Protein AF-A0A537WEJ8-F1 (afdb_monomer)

Foldseek 3Di:
DDDDPDPDPPVCVQLVQVVVVHDPVRLVVVLVVLCVVCVVCLQLLLCLQQVDAFLVRDGDDSVVRSVVQVVVQVVVCVCCCRVVVDNDRDGDDNVVSNCLRCPVRNPVRDHPVRSVVVVVD

Radius of gyration: 20.33 Å; Cα contacts (8 Å, |Δi|>4): 107; chains: 1; bounding box: 48×26×66 Å

Sequence (121 aa):
MATTIAPTPGLDRYFKISERGSTVRTEIIAGLATWLTMAYILFVNPAILGSIPDHAGTTLPFDQVLTVTALVAGVMTILMGVVANYPFALAAGLGLNAFVAFTLVGTFGLTWPEAMGVIVI

Secondary structure (DSSP, 8-state):
-----PPPPHHHHHHTTTTTT--HHHHHHHHHHHHHHHTTHHHHHHHHHTSS--TTS----HHHHHHHHHHHHHHHHHHHHHTS---------HHHHHIIIIIIITTS---HHHHHHHHH-

pLDDT: mean 86.03, std 10.12, range [42.97, 94.12]

Mean predicted aligned error: 7.12 Å

Solvent-accessible surface area (backbone atoms only — not comparable to full-atom values): 6930 Å² total; per-residue (Å²): 135,85,80,77,79,69,84,68,52,73,67,38,66,73,70,37,33,64,83,71,72,50,48,74,69,55,53,54,52,49,53,51,51,59,46,58,75,52,49,61,50,49,58,50,51,21,54,52,50,35,66,51,58,25,71,81,66,53,59,52,55,48,68,60,45,24,53,51,49,49,51,51,25,50,52,49,21,49,46,31,39,71,74,67,69,39,101,52,84,46,70,85,60,64,70,59,49,47,43,47,35,56,43,39,24,62,66,70,45,30,36,68,68,57,50,52,51,65,73,77,110

Structure (mmCIF, N/CA/C/O backbone):
data_AF-A0A537WEJ8-F1
#
_entry.id   AF-A0A537WEJ8-F1
#
loop_
_atom_site.group_PDB
_atom_site.id
_atom_site.type_symbol
_atom_site.label_atom_id
_atom_site.label_alt_id
_atom_site.label_comp_id
_atom_site.label_asym_id
_atom_site.label_entity_id
_atom_site.label_seq_id
_atom_site.pdbx_PDB_ins_code
_atom_site.Cartn_x
_atom_site.Cartn_y
_atom_site.Cartn_z
_atom_site.occupancy
_atom_site.B_iso_or_equiv
_atom_site.auth_seq_id
_atom_site.auth_comp_id
_atom_site.auth_asym_id
_atom_site.auth_atom_id
_atom_site.pdbx_PDB_model_num
ATOM 1 N N . MET A 1 1 ? -27.742 -3.481 42.728 1.00 47.94 1 MET A N 1
ATOM 2 C CA . MET A 1 1 ? -27.861 -2.602 41.547 1.00 47.94 1 MET A CA 1
ATOM 3 C C . MET A 1 1 ? -27.399 -3.422 40.353 1.00 47.94 1 MET A C 1
ATOM 5 O O . MET A 1 1 ? -26.215 -3.703 40.257 1.00 47.94 1 MET A O 1
ATOM 9 N N . ALA A 1 2 ? -28.333 -3.965 39.569 1.00 42.97 2 ALA A N 1
ATOM 10 C CA . ALA A 1 2 ? -28.009 -4.846 38.450 1.00 42.97 2 ALA A CA 1
ATOM 11 C C . ALA A 1 2 ? -27.516 -3.992 37.277 1.00 42.97 2 ALA A C 1
ATOM 13 O O . ALA A 1 2 ? -28.272 -3.184 36.743 1.00 42.97 2 ALA A O 1
ATOM 14 N N . THR A 1 3 ? -26.245 -4.133 36.914 1.00 47.28 3 THR A N 1
ATOM 15 C CA . THR A 1 3 ? -25.688 -3.575 35.683 1.00 47.28 3 THR A CA 1
ATOM 16 C C . THR A 1 3 ? -26.340 -4.301 34.513 1.00 47.28 3 THR A C 1
ATOM 18 O O . THR A 1 3 ? -26.050 -5.462 34.232 1.00 47.28 3 THR A O 1
ATOM 21 N N . THR A 1 4 ? -27.277 -3.631 33.854 1.00 46.09 4 THR A N 1
ATOM 22 C CA . THR A 1 4 ? -27.850 -4.066 32.586 1.00 46.09 4 THR A CA 1
ATOM 23 C C . THR A 1 4 ? -26.743 -4.046 31.536 1.00 46.09 4 THR A C 1
ATOM 25 O O . THR A 1 4 ? -26.326 -2.987 31.071 1.00 46.09 4 THR A O 1
ATOM 28 N N . ILE A 1 5 ? -26.220 -5.221 31.185 1.00 54.16 5 ILE A N 1
ATOM 29 C CA . ILE A 1 5 ? -25.300 -5.371 30.056 1.00 54.16 5 ILE A CA 1
ATOM 30 C C . ILE A 1 5 ? -26.142 -5.126 28.803 1.00 54.16 5 ILE A C 1
ATOM 32 O O . ILE A 1 5 ? -26.900 -5.995 28.374 1.00 54.16 5 ILE A O 1
ATOM 36 N N . ALA A 1 6 ? -26.085 -3.904 28.270 1.00 60.44 6 ALA A N 1
ATOM 37 C CA . ALA A 1 6 ? -26.652 -3.609 26.963 1.00 60.44 6 ALA A CA 1
ATOM 38 C C . ALA A 1 6 ? -26.055 -4.598 25.945 1.00 60.44 6 ALA A C 1
ATOM 40 O O . ALA A 1 6 ? -24.866 -4.914 26.053 1.00 60.44 6 ALA A O 1
ATOM 41 N N . PRO A 1 7 ? -26.842 -5.116 24.984 1.00 57.12 7 PRO A N 1
ATOM 42 C CA . PRO A 1 7 ? -26.319 -6.029 23.978 1.00 57.12 7 PRO A CA 1
ATOM 43 C C . PRO A 1 7 ? -25.136 -5.358 23.281 1.00 57.12 7 PRO A C 1
ATOM 45 O O . PRO A 1 7 ? -25.288 -4.292 22.682 1.00 57.12 7 PRO A O 1
ATOM 48 N N . THR A 1 8 ? -23.949 -5.951 23.404 1.00 60.09 8 THR A N 1
ATOM 49 C CA . THR A 1 8 ? -22.757 -5.425 22.749 1.00 60.09 8 THR A CA 1
ATOM 50 C C . THR A 1 8 ? -22.997 -5.461 21.238 1.00 60.09 8 THR A C 1
ATOM 52 O O . THR A 1 8 ? -23.378 -6.512 20.707 1.00 60.09 8 THR A O 1
ATOM 55 N N . PRO A 1 9 ? -22.845 -4.326 20.528 1.00 75.56 9 PRO A N 1
ATOM 56 C CA . PRO A 1 9 ? -23.027 -4.272 19.082 1.00 75.56 9 PRO A CA 1
ATOM 57 C C . PRO A 1 9 ? -22.221 -5.383 18.397 1.00 75.56 9 PRO A C 1
ATOM 59 O O . PRO A 1 9 ? -21.127 -5.710 18.850 1.00 75.56 9 PRO A O 1
ATOM 62 N N . GLY A 1 10 ? -22.715 -5.955 17.293 1.00 81.31 10 GLY A N 1
ATOM 63 C CA . GLY A 1 10 ? -22.038 -7.079 16.619 1.00 81.31 10 GLY A CA 1
ATOM 64 C C . GLY A 1 10 ? -20.559 -6.814 16.292 1.00 81.31 10 GLY A C 1
ATOM 65 O O . GLY A 1 10 ? -19.734 -7.720 16.385 1.00 81.31 10 GLY A O 1
ATOM 66 N N . LEU A 1 11 ? -20.218 -5.551 16.011 1.00 81.44 11 LEU A N 1
ATOM 67 C CA . LEU A 1 11 ? -18.848 -5.071 15.825 1.00 81.44 11 LEU A CA 1
ATOM 68 C C . LEU A 1 11 ? -17.990 -5.211 17.093 1.00 81.44 11 LEU A C 1
ATOM 70 O O . LEU A 1 11 ? -16.865 -5.699 17.028 1.00 81.44 11 LEU A O 1
ATOM 74 N N . ASP A 1 12 ? -18.532 -4.818 18.245 1.00 83.19 12 ASP A N 1
ATOM 75 C CA . ASP A 1 12 ? -17.851 -4.926 19.534 1.00 83.19 12 ASP A CA 1
ATOM 76 C C . ASP A 1 12 ? -17.622 -6.393 19.915 1.00 83.19 12 ASP A C 1
ATOM 78 O O . ASP A 1 12 ? -16.538 -6.760 20.354 1.00 83.19 12 ASP A O 1
ATOM 82 N N . ARG A 1 13 ? -18.589 -7.276 19.635 1.00 81.88 13 ARG A N 1
ATOM 83 C CA . ARG A 1 13 ? -18.429 -8.721 19.860 1.00 81.88 13 ARG A CA 1
ATOM 84 C C . ARG A 1 13 ? -17.347 -9.349 18.972 1.00 81.88 13 ARG A C 1
ATOM 86 O O . ARG A 1 13 ? -16.640 -10.245 19.425 1.00 81.88 13 ARG A O 1
ATOM 93 N N . TYR A 1 14 ? -17.232 -8.912 17.718 1.00 82.88 14 TYR A N 1
ATOM 94 C CA . TYR A 1 14 ? -16.272 -9.464 16.757 1.00 82.88 14 TYR A CA 1
ATOM 95 C C . TYR A 1 14 ? -14.831 -9.011 17.038 1.00 82.88 14 TYR A C 1
ATOM 97 O O . TYR A 1 14 ? -13.904 -9.823 17.081 1.00 82.88 14 TYR A O 1
ATOM 105 N N . PHE A 1 15 ? -14.650 -7.711 17.279 1.00 84.38 15 PHE A N 1
ATOM 106 C CA . PHE A 1 15 ? -13.341 -7.105 17.532 1.00 84.38 15 PHE A CA 1
ATOM 107 C C . PHE A 1 15 ? -12.949 -7.085 19.014 1.00 84.38 15 PHE A C 1
ATOM 109 O O . PHE A 1 15 ? -11.789 -6.819 19.335 1.00 84.38 15 PHE A O 1
ATOM 116 N N . LYS A 1 16 ? -13.881 -7.414 19.917 1.00 85.69 16 LYS A N 1
ATOM 117 C CA . LYS A 1 16 ? -13.697 -7.388 21.374 1.00 85.69 16 LYS A CA 1
ATOM 118 C C . LYS A 1 16 ? -13.249 -6.006 21.864 1.00 85.69 16 LYS A C 1
ATOM 120 O O . LYS A 1 16 ? -12.331 -5.901 22.671 1.00 85.69 16 LYS A O 1
ATOM 125 N N . ILE A 1 17 ? -13.856 -4.939 21.341 1.00 84.56 17 ILE A N 1
ATOM 126 C CA . ILE A 1 17 ? -13.393 -3.550 21.528 1.00 84.56 17 ILE A CA 1
ATOM 127 C C . ILE A 1 17 ? -13.484 -3.153 23.007 1.00 84.56 17 ILE A C 1
ATOM 129 O O . ILE A 1 17 ? -12.501 -2.681 23.582 1.00 84.56 17 ILE A O 1
ATOM 133 N N . SER A 1 18 ? -14.628 -3.417 23.641 1.00 85.31 18 SER A N 1
ATOM 134 C CA . SER A 1 18 ? -14.855 -3.142 25.062 1.00 85.31 18 SER A CA 1
ATOM 135 C C . SER A 1 18 ? -13.983 -4.017 25.967 1.00 85.31 18 SER A C 1
ATOM 137 O O . SER A 1 18 ? -13.464 -3.528 26.966 1.00 85.31 18 SER A O 1
ATOM 139 N N . GLU A 1 19 ? -13.754 -5.289 25.610 1.00 85.19 19 GLU A N 1
ATOM 140 C CA . GLU A 1 19 ? -12.848 -6.182 26.361 1.00 85.19 19 GLU A CA 1
ATOM 141 C C . GLU A 1 19 ? -11.388 -5.708 26.284 1.00 85.19 19 GLU A C 1
ATOM 143 O O . GLU A 1 19 ? -10.624 -5.881 27.231 1.00 85.19 19 GLU A O 1
ATOM 1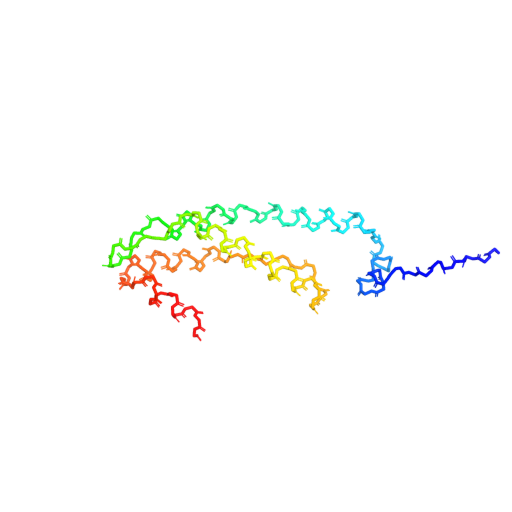48 N N . ARG A 1 20 ? -11.006 -5.072 25.169 1.00 84.75 20 ARG A N 1
ATOM 149 C CA . ARG A 1 20 ? -9.701 -4.426 24.971 1.00 84.75 20 ARG A CA 1
ATOM 150 C C . ARG A 1 20 ? -9.620 -3.031 25.613 1.00 84.75 20 ARG A C 1
ATOM 152 O O . ARG A 1 20 ? -8.584 -2.383 25.503 1.00 84.75 20 ARG A O 1
ATOM 159 N N . GLY A 1 21 ? -10.683 -2.563 26.276 1.00 86.69 21 GLY A N 1
ATOM 160 C CA . GLY A 1 21 ? -10.731 -1.263 26.952 1.00 86.69 21 GLY A CA 1
ATOM 161 C C . GLY A 1 21 ? -10.763 -0.056 26.007 1.00 86.69 21 GLY A C 1
ATOM 162 O O . GLY A 1 21 ? -10.408 1.048 26.417 1.00 86.69 21 GLY A O 1
ATOM 163 N N . SER A 1 22 ? -11.160 -0.253 24.748 1.00 88.56 22 SER A N 1
ATOM 164 C CA . SER A 1 22 ? -11.196 0.788 23.718 1.00 88.56 22 SER A CA 1
ATOM 165 C C . SER A 1 22 ? -12.632 1.207 23.375 1.00 88.56 22 SER A C 1
ATOM 167 O O . SER A 1 22 ? -13.607 0.669 23.897 1.00 88.56 22 SER A O 1
ATOM 169 N N . THR A 1 23 ? -12.780 2.192 22.488 1.00 89.69 23 THR A N 1
ATOM 170 C CA . THR A 1 23 ? -14.078 2.619 21.946 1.00 89.69 23 THR A CA 1
ATOM 171 C C . THR A 1 23 ? -14.030 2.636 20.426 1.00 89.69 23 THR A C 1
ATOM 173 O O . THR A 1 23 ? -12.973 2.870 19.845 1.00 89.69 23 THR A O 1
ATOM 176 N N . VAL A 1 24 ? -15.180 2.481 19.763 1.00 87.25 24 VAL A N 1
ATOM 177 C CA . VAL A 1 24 ? -15.268 2.544 18.288 1.00 87.25 24 VAL A CA 1
ATOM 178 C C . VAL A 1 24 ? -14.642 3.832 17.738 1.00 87.25 24 VAL A C 1
ATOM 180 O O . VAL A 1 24 ? -13.934 3.804 16.737 1.00 87.25 24 VAL A O 1
ATOM 183 N N . ARG A 1 25 ? -14.843 4.966 18.423 1.00 89.06 25 ARG A N 1
ATOM 184 C CA . ARG A 1 25 ? -14.218 6.243 18.054 1.00 89.06 25 ARG A CA 1
ATOM 185 C C . ARG A 1 25 ? -12.692 6.167 18.127 1.00 89.06 25 ARG A C 1
ATOM 187 O O . ARG A 1 25 ? -12.026 6.651 17.216 1.00 89.06 25 ARG A O 1
ATOM 194 N N . THR A 1 26 ? -12.154 5.593 19.201 1.00 90.00 26 THR A N 1
ATOM 195 C CA . THR A 1 26 ? -10.709 5.410 19.384 1.00 90.00 26 THR A CA 1
ATOM 196 C C . THR A 1 26 ? -10.130 4.521 18.289 1.00 90.00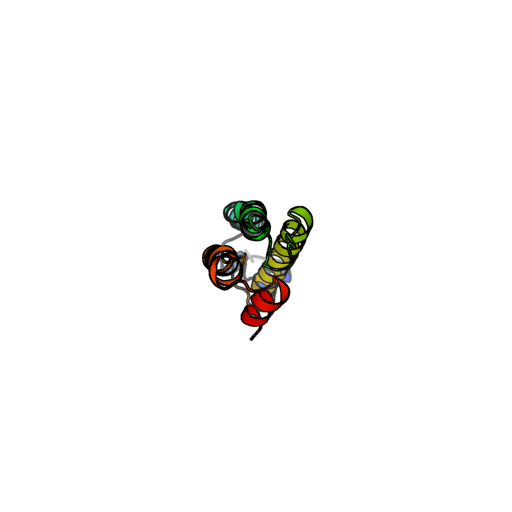 26 THR A C 1
ATOM 198 O O . THR A 1 26 ? -9.143 4.913 17.678 1.00 90.00 26 THR A O 1
ATOM 201 N N . GLU A 1 27 ? -10.772 3.392 17.983 1.00 89.69 27 GLU A N 1
ATOM 202 C CA . GLU A 1 27 ? -10.324 2.461 16.935 1.00 89.69 27 GLU A CA 1
ATOM 203 C C . GLU A 1 27 ? -10.313 3.109 15.544 1.00 89.69 27 GLU A C 1
ATOM 205 O O . GLU A 1 27 ? -9.347 2.961 14.800 1.00 89.69 27 GLU A O 1
ATOM 210 N N . ILE A 1 28 ? -11.342 3.895 15.200 1.00 88.81 28 ILE A N 1
ATOM 211 C CA . ILE A 1 28 ? -11.385 4.619 13.918 1.00 88.81 28 ILE A CA 1
ATOM 212 C C . ILE A 1 28 ? -10.242 5.635 13.828 1.00 88.81 28 ILE A C 1
ATOM 214 O O . ILE A 1 28 ? -9.548 5.696 12.814 1.00 88.81 28 ILE A O 1
ATOM 218 N N . ILE A 1 29 ? -10.027 6.431 14.879 1.00 91.56 29 ILE A N 1
ATOM 219 C CA . ILE A 1 29 ? -8.952 7.432 14.898 1.00 91.56 29 ILE A CA 1
ATOM 220 C C . ILE A 1 29 ? -7.580 6.751 14.856 1.00 91.56 29 ILE A C 1
ATOM 222 O O . ILE A 1 29 ? -6.705 7.215 14.130 1.00 91.56 29 ILE A O 1
ATOM 226 N N . ALA A 1 30 ? -7.399 5.648 15.586 1.00 89.06 30 ALA A N 1
ATOM 227 C CA . ALA A 1 30 ? -6.166 4.869 15.578 1.00 89.06 30 ALA A CA 1
ATOM 228 C C . ALA A 1 30 ? -5.879 4.301 14.181 1.00 89.06 30 ALA A C 1
ATO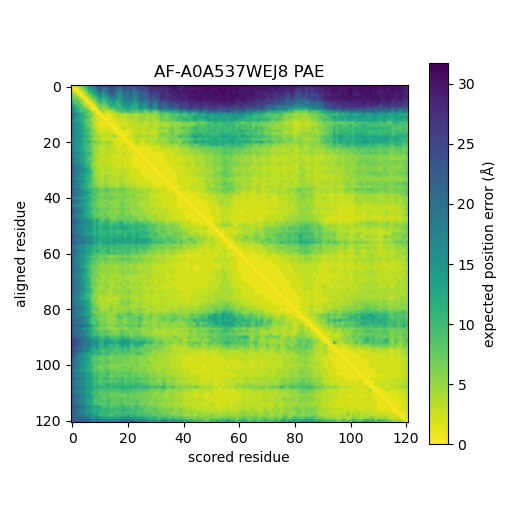M 230 O O . ALA A 1 30 ? -4.780 4.493 13.667 1.00 89.06 30 ALA A O 1
ATOM 231 N N . GLY A 1 31 ? -6.877 3.704 13.522 1.00 88.56 31 GLY A N 1
ATOM 232 C CA . GLY A 1 31 ? -6.746 3.207 12.153 1.00 88.56 31 GLY A CA 1
ATOM 233 C C . GLY A 1 31 ? -6.396 4.310 11.151 1.00 88.56 31 GLY A C 1
ATOM 234 O O . GLY A 1 31 ? -5.487 4.139 10.340 1.00 88.56 31 GLY A O 1
ATOM 235 N N . LEU A 1 32 ? -7.054 5.472 11.241 1.00 88.50 32 LEU A N 1
ATOM 236 C CA . LEU A 1 32 ? -6.730 6.634 10.406 1.00 88.50 32 LEU A CA 1
ATOM 237 C C . LEU A 1 32 ? -5.312 7.152 10.662 1.00 88.50 32 LEU A C 1
ATOM 239 O O . LEU A 1 32 ? -4.602 7.467 9.710 1.00 88.50 32 LEU A O 1
ATOM 243 N N . ALA A 1 33 ? -4.885 7.223 11.924 1.00 90.31 33 ALA A N 1
ATOM 244 C CA . ALA A 1 33 ? -3.533 7.636 12.281 1.00 90.31 33 ALA A CA 1
ATOM 245 C C . ALA A 1 33 ? -2.488 6.667 11.707 1.00 90.31 33 ALA A C 1
ATOM 247 O O . ALA A 1 33 ? -1.535 7.108 11.070 1.00 90.31 33 ALA A O 1
ATOM 248 N N . THR A 1 34 ? -2.694 5.356 11.854 1.00 88.44 34 THR A N 1
ATOM 249 C CA . THR A 1 34 ? -1.822 4.321 11.279 1.00 88.44 34 THR A CA 1
ATOM 250 C C . THR A 1 34 ? -1.799 4.356 9.751 1.00 88.44 34 THR A C 1
ATOM 252 O O . THR A 1 34 ? -0.760 4.118 9.145 1.00 88.44 34 THR A O 1
ATOM 255 N N . TRP A 1 35 ? -2.916 4.669 9.099 1.00 86.06 35 TRP A N 1
ATOM 256 C CA . TRP A 1 35 ? -2.928 4.836 7.647 1.00 86.06 35 TRP A CA 1
ATOM 257 C C . TRP A 1 35 ? -2.152 6.089 7.218 1.00 86.06 35 TRP A C 1
ATOM 259 O O . TRP A 1 35 ? -1.325 6.033 6.308 1.00 86.06 35 TRP A O 1
ATOM 269 N N . LEU A 1 36 ? -2.357 7.211 7.917 1.00 87.38 36 LEU A N 1
ATOM 270 C CA . LEU A 1 36 ? -1.677 8.478 7.643 1.00 87.38 36 LEU A CA 1
ATOM 271 C C . LEU A 1 36 ? -0.153 8.374 7.779 1.00 87.38 36 LEU A C 1
ATOM 273 O O . LEU A 1 36 ? 0.557 8.990 6.986 1.00 87.38 36 LEU A O 1
ATOM 277 N N . THR A 1 37 ? 0.369 7.576 8.717 1.00 88.94 37 THR A N 1
ATOM 278 C CA . THR A 1 37 ? 1.826 7.378 8.847 1.00 88.94 37 THR A CA 1
ATOM 279 C C . THR A 1 37 ? 2.442 6.698 7.625 1.00 88.94 37 THR A C 1
ATOM 281 O O . THR A 1 37 ? 3.614 6.922 7.332 1.00 88.94 37 THR A O 1
ATOM 284 N N . MET A 1 38 ? 1.664 5.904 6.886 1.00 87.94 38 MET A N 1
ATOM 285 C CA . MET A 1 38 ? 2.102 5.202 5.676 1.00 87.94 38 MET A CA 1
ATOM 286 C C . MET A 1 38 ? 1.651 5.894 4.386 1.00 87.94 38 MET A C 1
ATOM 288 O O . MET A 1 38 ? 2.084 5.501 3.305 1.00 87.94 38 MET A O 1
ATOM 292 N N . ALA A 1 39 ? 0.833 6.948 4.470 1.00 88.81 39 ALA A N 1
ATOM 293 C CA . ALA A 1 39 ? 0.264 7.635 3.308 1.00 88.81 39 ALA A CA 1
ATOM 294 C C . ALA A 1 39 ? 1.330 8.206 2.358 1.00 88.81 39 ALA A C 1
ATOM 296 O O . ALA A 1 39 ? 1.085 8.325 1.160 1.00 88.81 39 ALA A O 1
ATOM 297 N N . TYR A 1 40 ? 2.537 8.492 2.855 1.00 90.25 40 TYR A N 1
ATOM 298 C CA . TYR A 1 40 ? 3.658 8.925 2.017 1.00 90.25 40 TYR A CA 1
ATOM 299 C C . TYR A 1 40 ? 4.017 7.900 0.919 1.00 90.25 40 TYR A C 1
ATOM 301 O O . TYR A 1 40 ? 4.452 8.293 -0.164 1.00 90.25 40 TYR A O 1
ATOM 309 N N . ILE A 1 41 ? 3.774 6.600 1.148 1.00 91.00 41 ILE A N 1
ATOM 310 C CA . ILE A 1 41 ? 4.011 5.524 0.170 1.00 91.00 41 ILE A CA 1
ATOM 311 C C . ILE A 1 41 ? 3.201 5.755 -1.110 1.00 91.00 41 ILE A C 1
ATOM 313 O O . ILE A 1 41 ? 3.679 5.424 -2.193 1.00 91.00 41 ILE A O 1
ATOM 317 N N . LEU A 1 42 ? 2.021 6.378 -1.012 1.00 90.31 42 LEU A N 1
ATOM 318 C CA . LEU A 1 42 ? 1.176 6.678 -2.170 1.00 90.31 42 LEU A CA 1
ATOM 319 C C . LEU A 1 42 ? 1.850 7.611 -3.176 1.00 90.31 42 LEU A C 1
ATOM 321 O O . LEU A 1 42 ? 1.556 7.522 -4.361 1.00 90.31 42 LEU A O 1
ATOM 325 N N . PHE A 1 43 ? 2.760 8.471 -2.718 1.00 91.00 43 PHE A N 1
ATOM 326 C CA . PHE A 1 43 ? 3.502 9.393 -3.576 1.00 91.00 43 PHE A CA 1
ATOM 327 C C . PHE A 1 43 ? 4.898 8.868 -3.903 1.00 91.00 43 PHE A C 1
ATOM 329 O O . PHE A 1 43 ? 5.377 9.032 -5.022 1.00 91.00 43 PHE A O 1
ATOM 336 N N . VAL A 1 44 ? 5.552 8.209 -2.945 1.00 92.25 44 VAL A N 1
ATOM 337 C CA . VAL A 1 44 ? 6.913 7.697 -3.141 1.00 92.25 44 VAL A CA 1
ATOM 338 C C . VAL A 1 44 ? 6.931 6.493 -4.082 1.00 92.25 44 VAL A C 1
ATOM 340 O O . VAL A 1 44 ? 7.810 6.408 -4.932 1.00 92.25 44 VAL A O 1
ATOM 343 N N . ASN A 1 45 ? 5.955 5.586 -3.991 1.00 92.94 45 ASN A N 1
ATOM 344 C CA . ASN A 1 45 ? 5.903 4.413 -4.861 1.00 92.94 45 ASN A CA 1
ATOM 345 C C . ASN A 1 45 ? 5.840 4.759 -6.366 1.00 92.94 45 ASN A C 1
ATOM 347 O O . ASN A 1 45 ? 6.711 4.306 -7.112 1.00 92.94 45 ASN A O 1
ATOM 351 N N . PRO A 1 46 ? 4.878 5.577 -6.836 1.00 92.00 46 PRO A N 1
ATOM 352 C CA . PRO A 1 46 ? 4.835 5.988 -8.237 1.00 92.00 46 PRO A CA 1
ATOM 353 C C . PRO A 1 46 ? 6.038 6.848 -8.638 1.00 92.00 46 PRO A C 1
ATOM 355 O O . PRO A 1 46 ? 6.481 6.755 -9.777 1.00 92.00 46 PRO A O 1
ATOM 358 N N . ALA A 1 47 ? 6.614 7.634 -7.720 1.0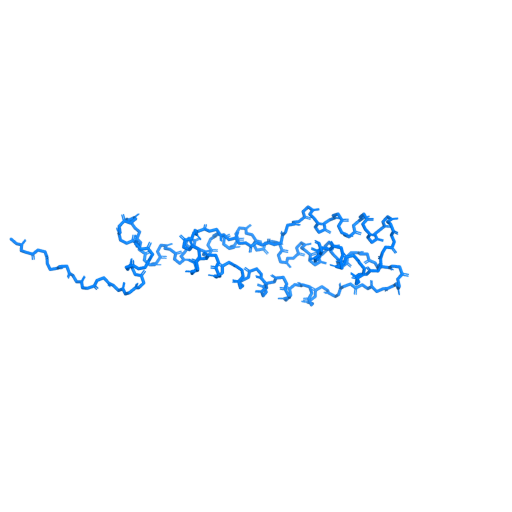0 91.75 47 ALA A N 1
ATOM 359 C CA . ALA A 1 47 ? 7.837 8.384 -8.002 1.00 91.75 47 ALA A CA 1
ATOM 360 C C . ALA A 1 47 ? 9.044 7.465 -8.259 1.00 91.75 47 ALA A C 1
ATOM 362 O O . ALA A 1 47 ? 9.870 7.784 -9.104 1.00 91.75 47 ALA A O 1
ATOM 363 N N . ILE A 1 48 ? 9.142 6.323 -7.568 1.00 91.75 48 ILE A N 1
ATOM 364 C CA . ILE A 1 48 ? 10.200 5.328 -7.798 1.00 91.75 48 ILE A CA 1
ATOM 365 C C . ILE A 1 48 ? 9.941 4.568 -9.102 1.00 91.75 48 ILE A C 1
ATOM 367 O O . ILE A 1 48 ? 10.800 4.548 -9.981 1.00 91.75 48 ILE A O 1
ATOM 371 N N . LEU A 1 49 ? 8.758 3.966 -9.247 1.00 89.62 49 LEU A N 1
ATOM 372 C CA . LEU A 1 49 ? 8.437 3.107 -10.391 1.00 89.62 49 LEU A CA 1
ATOM 373 C C . LEU A 1 49 ? 8.320 3.892 -11.707 1.00 89.62 49 LEU A C 1
ATOM 375 O O . LEU A 1 49 ? 8.686 3.384 -12.755 1.00 89.62 49 LEU A O 1
ATOM 379 N N . GLY A 1 50 ? 7.860 5.140 -11.669 1.00 89.06 50 GLY A N 1
ATOM 380 C CA . GLY A 1 50 ? 7.772 6.006 -12.846 1.00 89.06 50 GLY A CA 1
ATOM 381 C C . GLY A 1 50 ? 9.060 6.770 -13.174 1.00 89.06 50 GLY A C 1
ATOM 382 O O . GLY A 1 50 ? 9.061 7.549 -14.124 1.00 89.06 50 GLY A O 1
ATOM 383 N N . SER A 1 51 ? 10.140 6.602 -12.397 1.00 87.56 51 SER A N 1
ATOM 384 C CA . SER A 1 51 ? 11.361 7.415 -12.549 1.00 87.56 51 SER A CA 1
ATOM 385 C C . SER A 1 51 ? 12.183 7.094 -13.795 1.00 87.56 51 SER A C 1
ATOM 387 O O . SER A 1 51 ? 12.925 7.956 -14.268 1.00 87.56 51 SER A O 1
ATOM 389 N N . ILE A 1 52 ? 12.068 5.873 -14.318 1.00 89.00 52 ILE A N 1
ATOM 390 C CA . ILE A 1 52 ? 12.864 5.395 -15.447 1.00 89.00 52 ILE A CA 1
ATOM 391 C C . ILE A 1 52 ? 11.969 4.758 -16.519 1.00 89.00 52 ILE A C 1
ATOM 393 O O . ILE A 1 52 ? 10.975 4.108 -16.183 1.00 89.00 52 ILE A O 1
ATOM 397 N N . PRO A 1 53 ? 12.298 4.928 -17.809 1.00 89.50 53 PRO A N 1
ATOM 398 C CA . PRO A 1 53 ? 11.724 4.107 -18.864 1.00 89.50 53 PRO A CA 1
ATOM 399 C C . PRO A 1 53 ? 12.302 2.690 -18.803 1.00 89.50 53 PRO A C 1
ATOM 401 O O . PRO A 1 53 ? 13.465 2.502 -18.439 1.00 89.50 53 PRO A O 1
ATOM 404 N N . ASP A 1 54 ? 11.500 1.701 -19.184 1.00 90.00 54 ASP A N 1
ATOM 405 C CA . ASP A 1 54 ? 12.002 0.352 -19.430 1.00 90.00 54 ASP A CA 1
ATOM 406 C C . ASP A 1 54 ? 12.729 0.241 -20.781 1.00 90.00 54 ASP A C 1
ATOM 408 O O . ASP A 1 54 ? 12.862 1.216 -21.527 1.00 90.00 54 ASP A O 1
ATOM 412 N N . HIS A 1 55 ? 13.202 -0.961 -2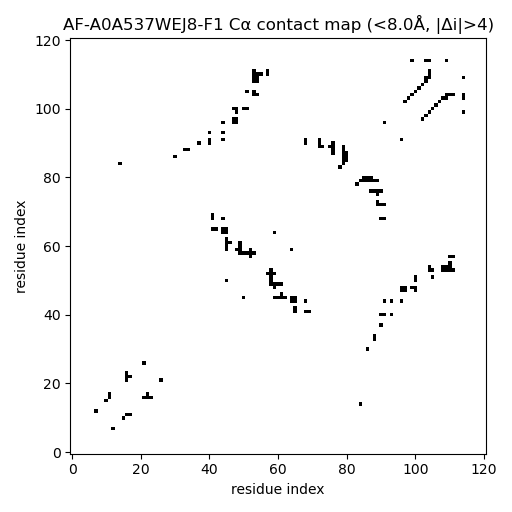1.122 1.00 87.44 55 HIS A N 1
ATOM 413 C CA . HIS A 1 55 ? 13.928 -1.207 -22.379 1.00 87.44 55 HIS A CA 1
ATOM 414 C C . HIS A 1 55 ? 13.084 -1.027 -23.642 1.00 87.44 55 HIS A C 1
ATOM 416 O O . HIS A 1 55 ? 13.639 -0.844 -24.724 1.00 87.44 55 HIS A O 1
ATOM 422 N N . ALA A 1 56 ? 11.757 -1.017 -23.517 1.00 88.56 56 ALA A N 1
ATOM 423 C CA . ALA A 1 56 ? 10.842 -0.691 -24.604 1.00 88.56 56 ALA A CA 1
ATOM 424 C C . ALA A 1 56 ? 10.506 0.815 -24.660 1.00 88.56 56 ALA A C 1
ATOM 426 O O . ALA A 1 56 ? 9.711 1.234 -25.501 1.00 88.56 56 ALA A O 1
ATOM 427 N N . GLY A 1 57 ? 11.090 1.637 -23.779 1.00 87.25 57 GLY A N 1
ATOM 428 C CA . GLY A 1 57 ? 10.793 3.064 -23.657 1.00 87.25 57 GLY A CA 1
ATOM 429 C C . GLY A 1 57 ? 9.482 3.362 -22.921 1.00 87.25 57 GLY A C 1
ATOM 430 O O . GLY A 1 57 ? 9.024 4.504 -22.930 1.00 87.25 57 GLY A O 1
ATOM 431 N N . THR A 1 58 ? 8.868 2.359 -22.292 1.00 90.31 58 THR A N 1
ATOM 432 C CA . THR A 1 58 ? 7.607 2.502 -21.563 1.00 90.31 58 THR A CA 1
ATOM 433 C C . THR A 1 58 ? 7.881 3.012 -20.155 1.00 90.31 58 THR A C 1
ATOM 435 O O . THR A 1 58 ? 8.712 2.473 -19.424 1.00 90.31 58 THR A O 1
ATOM 438 N N . THR A 1 59 ? 7.156 4.046 -19.746 1.00 90.00 59 THR A N 1
ATOM 439 C CA . THR A 1 59 ? 7.148 4.544 -18.369 1.00 90.00 59 THR A CA 1
ATOM 440 C C . THR A 1 59 ? 5.813 4.225 -17.716 1.00 90.00 59 THR A C 1
ATOM 442 O O . THR A 1 59 ? 4.774 4.176 -18.376 1.00 90.00 59 THR A O 1
ATOM 445 N N . LEU A 1 60 ? 5.833 4.006 -16.403 1.00 89.62 60 LEU A N 1
ATOM 446 C CA . LEU A 1 60 ? 4.612 3.825 -15.631 1.00 89.62 60 LEU A CA 1
ATOM 447 C C . LEU A 1 60 ? 4.027 5.197 -15.251 1.00 89.62 60 LEU A C 1
ATOM 449 O O . LEU A 1 60 ? 4.700 5.961 -14.552 1.00 89.62 60 LEU A O 1
ATOM 453 N N . PRO A 1 61 ? 2.791 5.531 -15.674 1.00 93.00 61 PRO A N 1
ATOM 454 C CA . PRO A 1 61 ? 2.171 6.808 -15.337 1.00 93.00 61 PRO A CA 1
ATOM 455 C C . PRO A 1 61 ? 1.946 6.950 -13.830 1.00 93.00 61 PRO A C 1
ATOM 457 O O . PRO A 1 61 ? 1.453 6.035 -13.163 1.00 93.00 61 PRO A O 1
ATOM 460 N N . PHE A 1 62 ? 2.300 8.119 -13.293 1.00 91.50 62 PHE A N 1
ATOM 461 C CA . PHE A 1 62 ? 2.261 8.391 -11.856 1.00 91.50 62 PHE A CA 1
ATOM 462 C C . PHE A 1 62 ? 0.857 8.216 -11.262 1.00 91.50 62 PHE A C 1
ATOM 464 O O . PHE A 1 62 ? 0.693 7.592 -10.216 1.00 91.50 62 PHE A O 1
ATOM 471 N N . ASP A 1 63 ? -0.151 8.760 -11.940 1.00 93.62 63 ASP A N 1
ATOM 472 C CA . ASP A 1 63 ? -1.558 8.710 -11.553 1.00 93.62 63 ASP A CA 1
ATOM 473 C C . ASP A 1 63 ? -2.081 7.271 -11.493 1.00 93.62 63 ASP A C 1
ATOM 475 O O . ASP A 1 63 ? -2.682 6.875 -10.494 1.00 93.62 63 ASP A O 1
ATOM 479 N N . GLN A 1 64 ? -1.774 6.458 -12.504 1.00 93.25 64 GLN A N 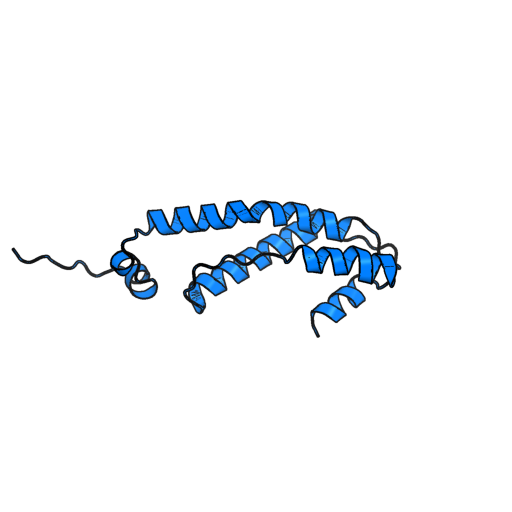1
ATOM 480 C CA . GLN A 1 64 ? -2.195 5.058 -12.558 1.00 93.25 64 GLN A CA 1
ATOM 481 C C . GLN A 1 64 ? -1.568 4.233 -11.431 1.00 93.25 64 GLN A C 1
ATOM 483 O O . GLN A 1 64 ? -2.278 3.524 -10.711 1.00 93.25 64 GLN A O 1
ATOM 488 N N . VAL A 1 65 ? -0.250 4.353 -11.229 1.00 92.62 65 VAL A N 1
ATOM 489 C CA . VAL A 1 65 ? 0.453 3.621 -10.164 1.00 92.62 65 VAL A CA 1
ATOM 490 C C . VAL A 1 65 ? -0.026 4.073 -8.785 1.00 92.62 65 VAL A C 1
ATOM 492 O O . VAL A 1 65 ? -0.228 3.228 -7.910 1.00 92.62 65 VAL A O 1
ATOM 495 N N . LEU A 1 66 ? -0.265 5.372 -8.584 1.00 93.69 66 LEU A N 1
ATOM 496 C CA . LEU A 1 66 ? -0.829 5.904 -7.343 1.00 93.69 66 LEU A CA 1
ATOM 497 C C . LEU A 1 66 ? -2.206 5.299 -7.059 1.00 93.69 66 LEU A C 1
ATOM 499 O O . LEU A 1 66 ? -2.427 4.780 -5.963 1.00 93.69 66 LEU A O 1
ATOM 503 N N . THR A 1 67 ? -3.122 5.338 -8.032 1.00 93.69 67 THR A N 1
ATOM 504 C CA . THR A 1 67 ? -4.490 4.830 -7.860 1.00 93.69 67 THR A CA 1
ATOM 505 C C . THR A 1 67 ? -4.496 3.337 -7.549 1.00 93.69 67 THR A C 1
ATOM 507 O O . THR A 1 67 ? -5.168 2.918 -6.605 1.00 93.69 67 THR A O 1
ATOM 510 N N . VAL A 1 68 ? -3.713 2.536 -8.279 1.00 92.44 68 VAL A N 1
ATOM 511 C CA . VAL A 1 68 ? -3.613 1.090 -8.032 1.00 92.44 68 VAL A CA 1
ATOM 512 C C . VAL A 1 68 ? -2.975 0.808 -6.669 1.00 92.44 68 VAL A C 1
ATOM 514 O O . VAL A 1 68 ? -3.486 -0.025 -5.925 1.00 92.44 68 VAL A O 1
ATOM 517 N N . THR A 1 69 ? -1.922 1.539 -6.287 1.00 91.62 69 THR A N 1
ATOM 518 C CA . THR A 1 69 ? -1.285 1.394 -4.965 1.00 91.62 69 THR A CA 1
ATOM 519 C C . THR A 1 69 ? -2.272 1.703 -3.840 1.00 91.62 69 THR A C 1
ATOM 521 O O . THR A 1 69 ? -2.372 0.931 -2.888 1.00 91.62 69 THR A O 1
ATOM 524 N N . ALA A 1 70 ? -3.024 2.803 -3.952 1.00 92.06 70 ALA A N 1
ATOM 525 C CA . ALA A 1 70 ? -4.017 3.202 -2.957 1.00 92.06 70 ALA A CA 1
ATOM 526 C C . ALA A 1 70 ? -5.143 2.170 -2.829 1.00 92.06 70 ALA A C 1
ATOM 528 O O . ALA A 1 70 ? -5.515 1.794 -1.7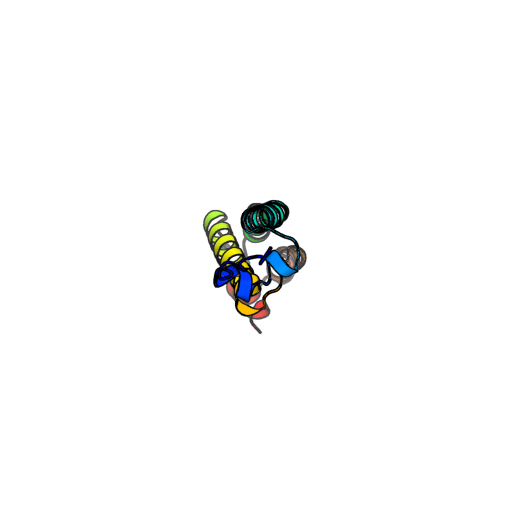16 1.00 92.06 70 ALA A O 1
ATOM 529 N N . LEU A 1 71 ? -5.648 1.682 -3.965 1.00 92.75 71 LEU A N 1
ATOM 530 C CA . LEU A 1 71 ? -6.696 0.670 -4.009 1.00 92.75 71 LEU A CA 1
ATOM 531 C C . LEU A 1 71 ? -6.230 -0.637 -3.358 1.00 92.75 71 LEU A C 1
ATOM 533 O O . LEU A 1 71 ? -6.902 -1.148 -2.463 1.00 92.75 71 LEU A O 1
ATOM 537 N N . VAL A 1 72 ? -5.069 -1.155 -3.765 1.00 91.88 72 VAL A N 1
ATOM 538 C CA . VAL A 1 72 ? -4.529 -2.419 -3.245 1.00 91.88 72 VAL A CA 1
ATOM 539 C C . VAL A 1 72 ? -4.190 -2.297 -1.759 1.00 91.88 72 VAL A C 1
ATOM 541 O O . VAL A 1 72 ? -4.591 -3.160 -0.983 1.00 91.88 72 VAL A O 1
ATOM 544 N N . ALA A 1 73 ? -3.528 -1.217 -1.331 1.00 90.31 73 ALA A N 1
ATOM 545 C CA . ALA A 1 73 ? -3.20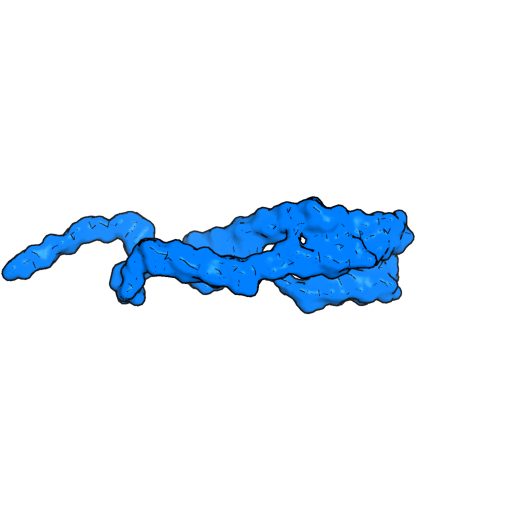7 -0.996 0.081 1.00 90.31 73 ALA A CA 1
ATOM 546 C C . ALA A 1 73 ? -4.472 -0.898 0.951 1.00 90.31 73 ALA A C 1
ATOM 548 O O . ALA A 1 73 ? -4.536 -1.500 2.025 1.00 90.31 73 ALA A O 1
ATOM 549 N N . GLY A 1 74 ? -5.503 -0.194 0.470 1.00 89.69 74 GLY A N 1
ATOM 550 C CA . GLY A 1 74 ? -6.791 -0.091 1.153 1.00 89.69 74 GLY A CA 1
ATOM 551 C C . GLY A 1 74 ? -7.485 -1.446 1.285 1.00 89.69 74 GLY A C 1
ATOM 552 O O . GLY A 1 74 ? -7.851 -1.843 2.391 1.00 89.69 74 GLY A O 1
ATOM 553 N N . VAL A 1 75 ? -7.607 -2.191 0.183 1.00 91.94 75 VAL A N 1
ATOM 554 C CA . VAL A 1 75 ? -8.237 -3.520 0.175 1.00 91.94 75 VAL A CA 1
ATOM 555 C C . VAL A 1 75 ? -7.481 -4.494 1.079 1.00 91.94 75 VAL A C 1
ATOM 557 O O . VAL A 1 75 ? -8.102 -5.150 1.912 1.00 91.94 75 VAL A O 1
ATOM 560 N N . MET A 1 76 ? -6.151 -4.556 0.981 1.00 90.62 76 MET A N 1
ATOM 561 C CA . MET A 1 76 ? -5.338 -5.466 1.796 1.00 90.62 76 MET A CA 1
ATOM 562 C C . MET A 1 76 ? -5.392 -5.112 3.284 1.00 90.62 76 MET A C 1
ATOM 564 O O . MET A 1 76 ? -5.501 -6.005 4.122 1.00 90.62 76 MET A O 1
ATOM 568 N N . THR A 1 77 ? -5.395 -3.821 3.622 1.00 89.25 77 THR A N 1
ATOM 569 C CA . THR A 1 77 ? -5.550 -3.364 5.012 1.00 89.25 77 THR A CA 1
ATOM 570 C C . THR A 1 77 ? -6.932 -3.711 5.571 1.00 89.25 77 THR A C 1
ATOM 572 O O . THR A 1 77 ? -7.036 -4.185 6.702 1.00 89.25 77 THR A O 1
ATOM 575 N N . ILE A 1 78 ? -7.999 -3.550 4.778 1.00 88.44 78 ILE A N 1
ATOM 576 C CA . ILE A 1 78 ? -9.358 -3.948 5.179 1.00 88.44 78 ILE A CA 1
ATOM 577 C C . ILE A 1 78 ? -9.437 -5.462 5.387 1.00 88.44 78 ILE A C 1
ATOM 579 O O . ILE A 1 78 ? -9.988 -5.906 6.392 1.00 88.44 78 ILE A O 1
ATOM 583 N N . LEU A 1 79 ? -8.874 -6.258 4.475 1.00 88.44 79 LEU A N 1
ATOM 584 C CA . LEU A 1 79 ? -8.861 -7.716 4.598 1.00 88.44 79 LEU A CA 1
ATOM 585 C C . LEU A 1 79 ? -8.084 -8.173 5.835 1.00 88.44 79 LEU A C 1
ATOM 587 O O . LEU A 1 79 ? -8.562 -9.043 6.558 1.00 88.44 79 LEU A O 1
ATOM 591 N N . MET A 1 80 ? -6.938 -7.559 6.131 1.00 87.31 80 MET A N 1
ATOM 592 C CA . MET A 1 80 ? -6.171 -7.843 7.347 1.00 87.31 80 MET A CA 1
ATOM 593 C C . MET A 1 80 ? -6.983 -7.528 8.613 1.00 87.31 80 MET A C 1
ATOM 595 O O . MET A 1 80 ? -7.060 -8.348 9.529 1.00 87.31 80 MET A O 1
ATOM 599 N N . GLY A 1 81 ? -7.664 -6.380 8.637 1.00 85.69 81 GLY A N 1
ATOM 600 C CA . GLY A 1 81 ? -8.523 -5.999 9.753 1.00 85.69 81 GLY A CA 1
ATOM 601 C C . GLY A 1 81 ? -9.729 -6.926 9.922 1.00 85.69 81 GLY A C 1
ATOM 602 O O . GLY A 1 81 ? -9.976 -7.422 11.014 1.00 85.69 81 GLY A O 1
ATOM 603 N N . VAL A 1 82 ? -10.478 -7.198 8.852 1.00 85.31 82 VAL A N 1
ATOM 604 C CA . VAL A 1 82 ? -11.744 -7.944 8.929 1.00 85.31 82 VAL A CA 1
ATOM 605 C C . VAL A 1 82 ? -11.519 -9.450 9.007 1.00 85.31 82 VAL A C 1
ATOM 607 O O . VAL A 1 82 ? -12.140 -10.097 9.842 1.00 85.31 82 VAL A O 1
ATOM 610 N N . VAL A 1 83 ? -10.655 -10.024 8.168 1.00 83.94 83 VAL A N 1
ATOM 611 C CA . VAL A 1 83 ? -10.472 -11.483 8.072 1.00 83.94 83 VAL A CA 1
ATOM 612 C C . VAL A 1 83 ? -9.482 -11.982 9.116 1.00 83.94 83 VAL A C 1
ATOM 614 O O . VAL A 1 83 ? -9.760 -12.962 9.802 1.00 83.94 83 VAL A O 1
ATOM 617 N N . ALA A 1 84 ? -8.338 -11.309 9.259 1.00 81.38 84 ALA A N 1
ATOM 618 C CA . ALA A 1 84 ? -7.307 -11.747 10.195 1.00 81.38 84 ALA A CA 1
ATOM 619 C C . ALA A 1 84 ? -7.535 -11.220 11.625 1.00 81.38 84 ALA A C 1
ATOM 621 O O . ALA A 1 84 ? -6.949 -11.757 12.560 1.00 81.38 84 ALA A O 1
ATOM 622 N N . ASN A 1 85 ? -8.397 -10.209 11.816 1.00 81.88 85 ASN A N 1
ATOM 623 C CA . ASN A 1 85 ? -8.666 -9.572 13.116 1.00 81.88 85 ASN A CA 1
ATOM 624 C C . ASN A 1 85 ? -7.383 -9.058 13.807 1.00 81.88 85 ASN A C 1
ATOM 626 O O . ASN A 1 85 ? -7.258 -9.077 15.038 1.00 81.88 85 ASN A O 1
ATOM 630 N N . TYR A 1 86 ? -6.421 -8.595 12.997 1.00 80.25 86 TYR A N 1
ATOM 631 C CA . TYR A 1 86 ? -5.163 -8.007 13.450 1.00 80.25 86 TYR A CA 1
ATOM 632 C C . TYR A 1 86 ? -5.056 -6.535 13.024 1.00 80.25 86 TYR A C 1
ATOM 634 O O . TYR A 1 86 ? -5.366 -6.203 11.878 1.00 80.25 86 TYR A O 1
ATOM 642 N N . PRO A 1 87 ? -4.574 -5.641 13.908 1.00 74.44 87 PRO A N 1
ATOM 643 C CA . PRO A 1 87 ? -4.453 -4.212 13.627 1.00 74.44 87 PRO A CA 1
ATOM 644 C C . PRO A 1 87 ? -3.164 -3.891 12.847 1.00 74.44 87 PRO A C 1
ATOM 646 O O . PRO A 1 87 ? -2.342 -3.091 13.291 1.00 74.44 87 PRO A O 1
ATOM 649 N N . PHE A 1 88 ? -2.962 -4.529 11.691 1.00 81.62 88 PHE A N 1
ATOM 650 C CA . PHE A 1 88 ? -1.822 -4.260 10.813 1.00 81.62 88 PHE A CA 1
ATOM 651 C C . PHE A 1 88 ? -2.280 -3.568 9.530 1.00 81.62 88 PHE A C 1
ATOM 653 O O . PHE A 1 88 ? -3.094 -4.106 8.781 1.00 81.62 88 PHE A O 1
ATOM 660 N N . ALA A 1 89 ? -1.732 -2.380 9.265 1.00 82.38 89 ALA A N 1
ATOM 661 C CA . ALA A 1 89 ? -1.882 -1.728 7.971 1.00 82.38 89 ALA A CA 1
ATOM 662 C C . ALA A 1 89 ? -0.842 -2.273 6.990 1.00 82.38 89 ALA A C 1
ATOM 664 O O . ALA A 1 89 ? 0.330 -2.438 7.333 1.00 82.38 89 ALA A O 1
ATOM 665 N N . LEU A 1 90 ? -1.295 -2.562 5.774 1.00 81.75 90 LEU A N 1
ATOM 666 C CA . LEU A 1 90 ? -0.478 -3.115 4.704 1.00 81.75 90 LEU A CA 1
ATOM 667 C C . LEU A 1 90 ? -0.337 -2.079 3.592 1.00 81.75 90 LEU A C 1
ATOM 669 O O . LEU A 1 90 ? -1.324 -1.541 3.093 1.00 81.75 90 LEU A O 1
ATOM 673 N N . ALA A 1 91 ? 0.902 -1.827 3.188 1.00 83.44 91 ALA A N 1
ATOM 674 C CA . ALA A 1 91 ? 1.245 -0.916 2.105 1.00 83.44 91 ALA A CA 1
ATOM 675 C C . ALA A 1 91 ? 2.378 -1.504 1.250 1.00 83.44 91 ALA A C 1
ATOM 677 O O . ALA A 1 91 ? 2.883 -2.593 1.526 1.00 83.44 91 ALA A O 1
ATOM 678 N N . ALA A 1 92 ? 2.769 -0.789 0.195 1.00 81.50 92 ALA A N 1
ATOM 679 C CA . ALA A 1 92 ? 3.810 -1.245 -0.716 1.00 81.50 92 ALA A CA 1
ATOM 680 C C . ALA A 1 92 ? 5.201 -1.270 -0.048 1.00 81.50 92 ALA A C 1
ATOM 682 O O . ALA A 1 92 ? 5.604 -0.320 0.626 1.00 81.50 92 ALA A O 1
ATOM 683 N N . GLY A 1 93 ? 5.953 -2.352 -0.271 1.00 84.56 93 GLY A N 1
ATOM 684 C CA . GLY A 1 93 ? 7.320 -2.510 0.224 1.00 84.56 93 GLY A CA 1
ATOM 685 C C . GLY A 1 93 ? 8.313 -1.681 -0.590 1.00 84.56 93 GLY A C 1
ATOM 686 O O . GLY A 1 93 ? 8.808 -2.139 -1.617 1.00 84.56 93 GLY A O 1
ATOM 687 N N . LEU A 1 94 ? 8.641 -0.477 -0.113 1.00 85.56 94 LEU A N 1
ATOM 688 C CA . LEU A 1 94 ? 9.491 0.478 -0.842 1.00 85.56 94 LEU A CA 1
ATOM 689 C C . LEU A 1 94 ? 10.859 -0.089 -1.262 1.00 85.56 94 LEU A C 1
ATOM 691 O O . LEU A 1 94 ? 11.335 0.228 -2.349 1.00 85.56 94 LEU A O 1
ATOM 695 N N . GLY A 1 95 ? 11.472 -0.953 -0.445 1.00 86.88 95 GLY A N 1
ATOM 696 C CA . GLY A 1 95 ? 12.753 -1.589 -0.775 1.00 86.88 95 GLY A CA 1
ATOM 697 C C . GLY A 1 95 ? 12.673 -2.532 -1.980 1.00 86.88 95 GLY A C 1
ATOM 698 O O . GLY A 1 95 ? 13.542 -2.487 -2.849 1.00 86.88 95 GLY A O 1
ATOM 699 N N . LEU A 1 96 ? 11.606 -3.336 -2.079 1.00 89.12 96 LEU A N 1
ATOM 700 C CA . LEU A 1 96 ? 11.386 -4.200 -3.244 1.00 89.12 96 LEU A CA 1
ATOM 701 C C . LEU A 1 96 ? 11.091 -3.371 -4.494 1.00 89.12 96 LEU A C 1
ATOM 703 O O . LEU A 1 96 ? 11.625 -3.664 -5.557 1.00 89.12 96 LEU A O 1
ATOM 707 N N . ASN A 1 97 ? 10.301 -2.305 -4.370 1.00 89.94 97 ASN A N 1
ATOM 708 C CA . ASN A 1 97 ? 9.961 -1.463 -5.519 1.00 89.94 97 ASN A CA 1
ATOM 709 C C . ASN A 1 97 ? 11.189 -0.729 -6.073 1.00 89.94 97 ASN A C 1
ATOM 711 O O . ASN A 1 97 ? 11.336 -0.607 -7.287 1.00 89.94 97 ASN A O 1
ATOM 715 N N . ALA A 1 98 ? 12.111 -0.310 -5.199 1.00 90.31 98 ALA A N 1
ATOM 716 C CA . ALA A 1 98 ? 13.405 0.226 -5.611 1.00 90.31 98 ALA A CA 1
ATOM 717 C C . ALA A 1 98 ? 14.272 -0.831 -6.316 1.00 90.31 98 ALA A C 1
ATOM 719 O O . ALA A 1 98 ? 14.913 -0.522 -7.318 1.00 90.31 98 ALA A O 1
ATOM 720 N N . PHE A 1 99 ? 14.273 -2.079 -5.840 1.00 92.31 99 PHE A N 1
ATOM 721 C CA . PHE A 1 99 ? 14.971 -3.175 -6.517 1.00 92.31 99 PHE A CA 1
ATOM 722 C C . PHE A 1 99 ? 14.388 -3.448 -7.913 1.00 92.31 99 PHE A C 1
ATOM 724 O O . PHE A 1 99 ? 15.137 -3.550 -8.883 1.00 92.31 99 PHE A O 1
ATOM 731 N N . VAL A 1 100 ? 13.061 -3.496 -8.039 1.00 92.50 100 VAL A N 1
ATOM 732 C CA . VAL A 1 100 ? 12.369 -3.697 -9.322 1.00 92.50 100 VAL A CA 1
ATOM 733 C C . VAL A 1 100 ? 12.711 -2.577 -10.304 1.00 92.50 100 VAL A C 1
ATOM 735 O O . VAL A 1 100 ? 13.159 -2.858 -11.412 1.00 92.50 100 VAL A O 1
ATOM 738 N N . ALA A 1 101 ? 12.573 -1.314 -9.891 1.00 91.81 101 ALA A N 1
ATOM 739 C CA . ALA A 1 101 ? 12.896 -0.184 -10.754 1.00 91.81 101 ALA A CA 1
ATOM 740 C C . ALA A 1 101 ? 14.391 -0.164 -11.101 1.00 91.81 101 ALA A C 1
ATOM 742 O O . ALA A 1 101 ? 14.777 -0.305 -12.254 1.00 91.81 101 ALA A O 1
ATOM 743 N N . PHE A 1 102 ? 15.273 -0.039 -10.114 1.00 9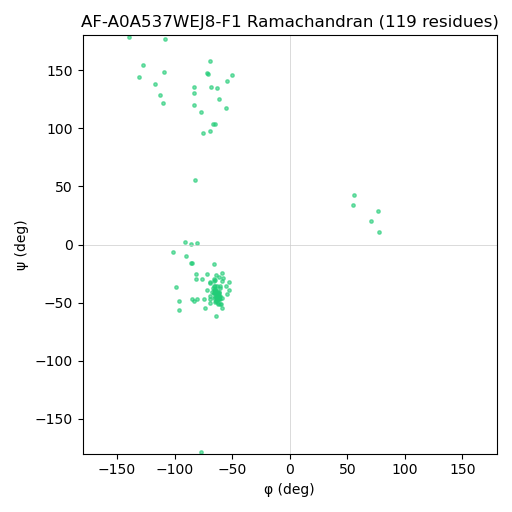3.19 102 PHE A N 1
ATOM 744 C CA . PHE A 1 102 ? 16.674 0.266 -10.402 1.00 93.19 102 PHE A CA 1
ATOM 745 C C . PHE A 1 102 ? 17.506 -0.953 -10.796 1.00 93.19 102 PHE A C 1
ATOM 747 O O . PHE A 1 102 ? 18.459 -0.807 -11.554 1.00 93.19 102 PHE A O 1
ATOM 754 N N . THR A 1 103 ? 17.171 -2.153 -10.313 1.00 92.62 103 THR A N 1
ATOM 755 C CA . THR A 1 103 ? 17.951 -3.365 -10.619 1.00 92.62 103 THR A CA 1
ATOM 756 C C . THR A 1 103 ? 17.351 -4.145 -11.780 1.00 92.62 103 THR A C 1
ATOM 758 O O . THR A 1 103 ? 18.045 -4.366 -12.768 1.00 92.62 103 THR A O 1
ATOM 761 N N . LEU A 1 104 ? 16.076 -4.540 -11.703 1.00 93.31 104 LEU A N 1
ATOM 762 C CA . LEU A 1 104 ? 15.470 -5.368 -12.754 1.00 93.31 104 LEU A CA 1
ATOM 763 C C . LEU A 1 104 ? 15.289 -4.590 -14.062 1.00 93.31 104 LEU A C 1
ATOM 765 O O . LEU A 1 104 ? 15.722 -5.050 -15.116 1.00 93.31 104 LEU A O 1
ATOM 769 N N . VAL A 1 105 ? 14.692 -3.402 -13.990 1.00 93.50 105 VAL A N 1
ATOM 770 C CA . VAL A 1 105 ? 14.443 -2.571 -15.175 1.00 93.50 105 VAL A CA 1
ATOM 771 C C . VAL A 1 105 ? 15.683 -1.749 -15.537 1.00 93.50 105 VAL A C 1
ATOM 773 O O . VAL A 1 105 ? 16.127 -1.770 -16.681 1.00 93.50 105 VAL A O 1
ATOM 776 N N . GLY A 1 106 ? 16.295 -1.073 -14.561 1.00 91.88 106 GLY A N 1
ATOM 777 C CA . GLY A 1 106 ? 17.445 -0.194 -14.796 1.00 91.88 106 GLY A CA 1
ATOM 778 C C . GLY A 1 106 ? 18.737 -0.922 -15.185 1.00 91.88 106 GLY A C 1
ATOM 779 O O . GLY A 1 106 ? 19.398 -0.517 -16.140 1.00 91.88 106 GLY A O 1
ATOM 780 N N . THR A 1 107 ? 19.100 -1.993 -14.469 1.00 92.25 107 THR A N 1
ATOM 781 C CA . THR A 1 107 ? 20.385 -2.694 -14.669 1.00 92.25 107 THR A CA 1
ATOM 782 C C . THR A 1 107 ? 20.263 -3.911 -15.584 1.00 92.25 107 THR A C 1
ATOM 784 O O . THR A 1 107 ? 21.073 -4.067 -16.494 1.00 92.25 107 THR A O 1
ATOM 787 N N . PHE A 1 108 ? 19.287 -4.794 -15.352 1.00 92.62 108 PHE A N 1
ATOM 788 C CA . PHE A 1 108 ? 19.122 -6.025 -16.145 1.00 92.62 108 PHE A CA 1
ATOM 789 C C . PHE A 1 108 ? 18.327 -5.829 -17.426 1.00 92.62 108 PHE A C 1
ATOM 791 O O . PHE A 1 108 ? 18.390 -6.661 -18.325 1.00 92.62 108 PHE A O 1
ATOM 798 N N . GLY A 1 109 ? 17.616 -4.718 -17.511 1.00 91.06 109 GLY A N 1
ATOM 799 C CA . GLY A 1 109 ? 16.947 -4.311 -18.717 1.00 91.06 109 GLY A CA 1
ATOM 800 C C . GLY A 1 109 ? 15.665 -5.033 -19.061 1.00 91.06 109 GLY A C 1
ATOM 801 O O . GLY A 1 109 ? 15.303 -5.156 -20.228 1.00 91.06 109 GLY A O 1
ATOM 802 N N . LEU A 1 110 ? 14.968 -5.495 -18.033 1.00 93.56 110 LEU A N 1
ATOM 803 C CA . LEU A 1 110 ? 13.650 -6.076 -18.199 1.00 93.56 110 LEU A CA 1
ATOM 804 C C . LEU A 1 110 ? 12.625 -4.992 -18.548 1.00 93.56 110 LEU A C 1
ATOM 806 O O . LEU A 1 110 ? 12.695 -3.855 -18.074 1.00 93.56 110 LEU A O 1
ATOM 810 N N . THR A 1 111 ? 11.645 -5.365 -19.359 1.00 94.12 111 THR A N 1
ATOM 811 C CA . THR A 1 111 ? 10.424 -4.582 -19.566 1.00 94.12 111 THR A CA 1
ATOM 812 C C . THR A 1 111 ? 9.555 -4.603 -18.305 1.00 94.12 111 THR A C 1
ATOM 814 O O . THR A 1 111 ? 9.656 -5.518 -17.480 1.00 94.12 111 THR A O 1
ATOM 817 N N . TRP A 1 112 ? 8.662 -3.622 -18.133 1.00 92.00 112 TRP A N 1
ATOM 818 C CA . TRP A 1 112 ? 7.753 -3.607 -16.977 1.00 92.00 112 TRP A CA 1
ATOM 819 C C . TRP A 1 112 ? 6.935 -4.901 -16.818 1.00 92.00 112 TRP A C 1
ATOM 821 O O . TRP A 1 112 ? 6.847 -5.392 -15.692 1.00 92.00 112 TRP A O 1
ATOM 831 N N . PRO A 1 113 ? 6.375 -5.508 -17.886 1.00 91.75 113 PRO A N 1
ATOM 832 C CA . PRO A 1 113 ? 5.681 -6.789 -17.771 1.00 91.75 113 PRO A CA 1
ATOM 833 C C . PRO A 1 113 ? 6.587 -7.937 -17.313 1.00 91.75 113 PRO A C 1
ATOM 835 O O . PRO A 1 113 ? 6.161 -8.745 -16.491 1.00 91.75 113 PRO A O 1
ATOM 838 N N . GLU A 1 114 ? 7.832 -8.005 -17.795 1.00 92.12 114 GLU A N 1
ATOM 839 C CA . GLU A 1 114 ? 8.798 -9.031 -17.376 1.00 92.12 114 GLU A CA 1
ATOM 840 C C . GLU A 1 114 ? 9.172 -8.865 -15.902 1.00 92.12 114 GLU A C 1
ATOM 842 O O . GLU A 1 114 ? 9.128 -9.830 -15.139 1.00 92.12 114 GLU A O 1
ATOM 847 N N . ALA A 1 115 ? 9.462 -7.632 -15.478 1.00 91.44 115 ALA A N 1
ATOM 848 C CA . ALA A 1 115 ? 9.781 -7.326 -14.090 1.00 91.44 115 ALA A CA 1
ATOM 849 C C . ALA A 1 115 ? 8.606 -7.650 -13.149 1.00 91.44 115 ALA A C 1
ATOM 851 O O . ALA A 1 115 ? 8.819 -8.232 -12.087 1.00 91.44 115 ALA A O 1
ATOM 852 N N . MET A 1 116 ? 7.366 -7.343 -13.548 1.00 90.31 116 MET A N 1
ATOM 853 C CA . MET A 1 116 ? 6.166 -7.706 -12.781 1.00 90.31 116 MET A CA 1
ATOM 854 C C . MET A 1 116 ? 5.904 -9.219 -12.791 1.00 90.31 116 MET A C 1
ATOM 856 O O . MET A 1 116 ? 5.447 -9.759 -11.787 1.00 90.31 116 MET A O 1
ATOM 860 N N . GLY A 1 117 ? 6.239 -9.919 -13.878 1.00 90.50 117 GLY A N 1
ATOM 861 C CA . GLY A 1 117 ? 6.145 -11.378 -13.967 1.00 90.50 117 GLY A CA 1
ATOM 862 C C . GLY A 1 117 ? 7.019 -12.097 -12.936 1.00 90.50 117 GLY A C 1
ATOM 863 O O . GLY A 1 117 ? 6.576 -13.077 -12.345 1.00 90.50 117 GLY A O 1
ATOM 864 N N . VAL A 1 118 ? 8.213 -11.565 -12.651 1.00 89.94 118 VAL A N 1
ATOM 865 C CA . VAL A 1 118 ? 9.110 -12.090 -11.603 1.00 89.94 118 VAL A CA 1
ATOM 866 C C . VAL A 1 118 ? 8.520 -11.928 -10.197 1.00 89.94 118 VAL A C 1
ATOM 868 O O . VAL A 1 118 ? 8.815 -12.731 -9.326 1.00 89.94 118 VAL A O 1
ATOM 871 N N . ILE A 1 119 ? 7.687 -10.911 -9.954 1.00 86.75 119 ILE A N 1
ATOM 872 C CA . ILE A 1 119 ? 7.094 -10.650 -8.627 1.00 86.75 119 ILE A CA 1
ATOM 873 C C . ILE A 1 119 ? 5.954 -11.630 -8.311 1.00 86.75 119 ILE A C 1
ATOM 875 O O . ILE A 1 119 ? 5.678 -11.905 -7.145 1.00 86.75 119 ILE A O 1
ATOM 879 N N . VAL A 1 120 ? 5.253 -12.109 -9.340 1.00 84.62 120 VAL A N 1
ATOM 880 C CA . VAL A 1 120 ? 4.058 -12.954 -9.188 1.00 84.62 120 VAL A CA 1
ATOM 881 C C . VAL A 1 120 ? 4.405 -14.427 -8.928 1.00 84.62 120 VAL A C 1
ATOM 883 O O . VAL A 1 120 ? 3.579 -15.137 -8.353 1.00 84.62 120 VAL A O 1
ATOM 886 N N . ILE A 1 121 ? 5.583 -14.885 -9.362 1.00 68.38 121 ILE A N 1
ATOM 887 C CA . ILE A 1 121 ? 6.047 -16.283 -9.280 1.00 68.38 121 ILE A CA 1
ATOM 888 C C . ILE A 1 121 ? 6.892 -16.488 -8.021 1.00 68.38 121 ILE A C 1
ATOM 890 O O . ILE A 1 121 ? 6.670 -17.517 -7.344 1.00 68.38 121 ILE A O 1
#